Protein AF-G4FLQ8-F1 (afdb_monomer)

Solvent-accessible surface area (backbone atoms only — not comparable to full-atom values): 5130 Å² total; per-residue (Å²): 134,61,73,69,59,54,56,51,49,56,57,49,52,63,54,45,54,60,51,54,52,50,51,53,53,51,51,49,51,53,54,52,50,51,43,50,52,52,44,58,73,70,65,67,63,84,72,64,56,52,57,56,50,52,61,52,44,50,54,50,48,56,53,47,47,53,70,77,48,62,87,81,82,52,83,45,74,66,54,60,46,52,58,59,75,73,108

Radius of gyration: 19.36 Å; Cα contacts (8 Å, |Δi|>4): 17; chains: 1; bounding box: 49×20×50 Å

Structure (mmCIF, N/CA/C/O backbone):
data_AF-G4FLQ8-F1
#
_entry.id   AF-G4FLQ8-F1
#
loop_
_atom_site.group_PDB
_atom_site.id
_atom_site.type_symbol
_atom_site.label_atom_id
_atom_site.label_alt_id
_atom_site.label_comp_id
_atom_site.label_asym_id
_atom_site.label_entity_id
_atom_site.label_seq_id
_atom_site.pdbx_PDB_ins_code
_atom_site.Cartn_x
_atom_site.Cartn_y
_atom_site.Cartn_z
_atom_site.occupancy
_atom_site.B_iso_or_equiv
_atom_site.auth_seq_id
_atom_site.auth_comp_id
_atom_site.auth_asym_id
_atom_site.auth_atom_id
_atom_site.pdbx_PDB_model_num
ATOM 1 N N . MET A 1 1 ? -34.270 8.426 25.002 1.00 50.94 1 MET A N 1
ATOM 2 C CA . MET A 1 1 ? -33.225 7.772 24.188 1.00 50.94 1 MET A CA 1
ATOM 3 C C . MET A 1 1 ? -33.093 6.358 24.731 1.00 50.94 1 MET A C 1
ATOM 5 O O . MET A 1 1 ? -32.870 6.227 25.927 1.00 50.94 1 MET A O 1
ATOM 9 N N . ASN A 1 2 ? -33.417 5.324 23.950 1.00 51.91 2 ASN A N 1
ATOM 10 C CA . ASN A 1 2 ? -33.558 3.961 24.475 1.00 51.91 2 ASN A CA 1
ATOM 11 C C . ASN A 1 2 ? -32.192 3.262 24.512 1.00 51.91 2 ASN A C 1
ATOM 13 O O . ASN A 1 2 ? -31.541 3.157 23.481 1.00 51.91 2 ASN A O 1
ATOM 17 N N . HIS A 1 3 ? -31.804 2.708 25.663 1.00 62.00 3 HIS A N 1
ATOM 18 C CA . HIS A 1 3 ? -30.528 2.004 25.893 1.00 62.00 3 HIS A CA 1
ATOM 19 C C . HIS A 1 3 ? -30.200 0.920 24.836 1.00 62.00 3 HIS A C 1
ATOM 21 O O . HIS A 1 3 ? -29.042 0.658 24.519 1.00 62.00 3 HIS A O 1
ATOM 27 N N . VAL A 1 4 ? -31.229 0.316 24.232 1.00 65.12 4 VAL A N 1
ATOM 28 C CA . VAL A 1 4 ? -31.101 -0.681 23.154 1.00 65.12 4 VAL A CA 1
ATOM 29 C C . VAL A 1 4 ? -30.541 -0.076 21.856 1.00 65.12 4 VAL A C 1
ATOM 31 O O . VAL A 1 4 ? -29.792 -0.749 21.144 1.00 65.12 4 VAL A O 1
ATOM 34 N N . ASP A 1 5 ? -30.855 1.187 21.551 1.00 64.06 5 ASP A N 1
ATOM 35 C CA . ASP A 1 5 ? -30.339 1.881 20.366 1.00 64.06 5 ASP A CA 1
ATOM 36 C C . ASP A 1 5 ? -28.837 2.186 20.501 1.00 64.06 5 ASP A C 1
ATOM 38 O O . ASP A 1 5 ? -28.105 2.110 19.510 1.00 64.06 5 ASP A O 1
ATOM 42 N N . ASP A 1 6 ? -28.356 2.440 21.722 1.00 63.22 6 ASP A N 1
ATOM 43 C CA . ASP A 1 6 ? -26.944 2.728 22.008 1.00 63.22 6 ASP A CA 1
ATOM 44 C C . ASP A 1 6 ? -26.065 1.479 21.871 1.00 63.22 6 ASP A C 1
ATOM 46 O O . ASP A 1 6 ? -25.026 1.520 21.205 1.00 63.22 6 ASP A O 1
ATOM 50 N N . ILE A 1 7 ? -26.524 0.325 22.376 1.00 64.50 7 ILE A N 1
ATOM 51 C CA . ILE A 1 7 ? -25.827 -0.963 22.194 1.00 64.50 7 ILE A CA 1
ATOM 52 C C . ILE A 1 7 ? -25.725 -1.314 20.701 1.00 64.50 7 ILE A C 1
ATOM 54 O O . ILE A 1 7 ? -24.691 -1.794 20.223 1.00 64.50 7 ILE A O 1
ATOM 58 N N . ARG A 1 8 ? -26.782 -1.037 19.928 1.00 60.12 8 ARG A N 1
ATOM 59 C CA . ARG A 1 8 ? -26.818 -1.306 18.485 1.00 60.12 8 ARG A CA 1
ATOM 60 C C . ARG A 1 8 ? -25.852 -0.402 17.718 1.00 60.12 8 ARG A C 1
ATOM 62 O O . ARG A 1 8 ? -25.149 -0.883 16.831 1.00 60.12 8 ARG A O 1
ATOM 69 N N . ARG A 1 9 ? -25.763 0.882 18.079 1.00 60.44 9 ARG A N 1
ATOM 70 C CA . ARG A 1 9 ? -24.799 1.834 17.500 1.00 60.44 9 ARG A CA 1
ATOM 71 C C . ARG A 1 9 ? -23.352 1.444 17.812 1.00 60.44 9 ARG A C 1
ATOM 73 O O . ARG A 1 9 ? -22.527 1.471 16.900 1.00 60.44 9 ARG A O 1
ATOM 80 N N . PHE A 1 10 ? -23.073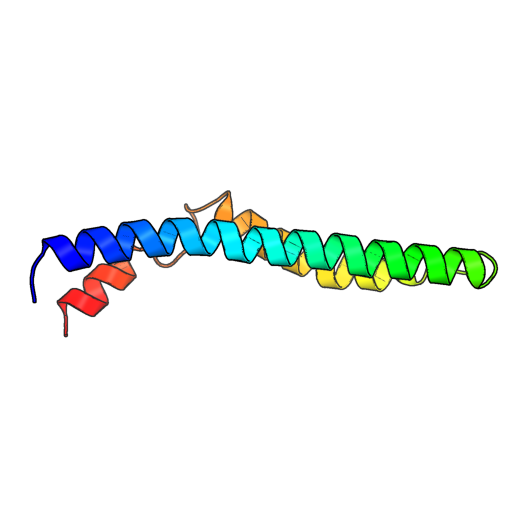 0.986 19.033 1.00 59.19 10 PHE A N 1
ATOM 81 C CA . PHE A 1 10 ? -21.759 0.466 19.434 1.00 59.19 10 PHE A CA 1
ATOM 82 C C . PHE A 1 10 ? -21.352 -0.813 18.690 1.00 59.19 10 PHE A C 1
ATOM 84 O O . PHE A 1 10 ? -20.201 -0.982 18.283 1.00 59.19 10 PHE A O 1
ATOM 91 N N . ALA A 1 11 ? -22.298 -1.723 18.455 1.00 58.66 11 ALA A N 1
ATOM 92 C CA . ALA A 1 11 ? -22.034 -2.918 17.658 1.00 58.66 11 ALA A CA 1
ATOM 93 C C . ALA A 1 11 ? -21.751 -2.576 16.179 1.00 58.66 11 ALA A C 1
ATOM 95 O O . ALA A 1 11 ? -20.890 -3.188 15.541 1.00 58.66 11 ALA A O 1
ATOM 96 N N . ILE A 1 12 ? -22.449 -1.574 15.632 1.00 60.06 12 ILE A N 1
ATOM 97 C CA . ILE A 1 12 ? -22.289 -1.126 14.241 1.00 60.06 12 ILE A CA 1
ATOM 98 C C . ILE A 1 12 ? -20.962 -0.374 14.036 1.00 60.06 12 ILE A C 1
ATOM 100 O O . ILE A 1 12 ? -20.316 -0.572 13.003 1.00 60.06 12 ILE A O 1
ATOM 104 N N . SER A 1 13 ? -20.511 0.433 15.002 1.00 56.81 13 SER A N 1
ATOM 105 C CA . SER A 1 13 ? -19.251 1.191 14.910 1.00 56.81 13 SER A CA 1
ATOM 106 C C . SER A 1 13 ? -18.011 0.287 14.898 1.00 56.81 13 SER A C 1
ATOM 108 O O . SER A 1 13 ? -17.105 0.473 14.083 1.00 56.81 13 SER A O 1
ATOM 110 N N . ARG A 1 14 ? -17.991 -0.778 15.709 1.00 55.91 14 ARG A N 1
ATOM 111 C CA . ARG A 1 14 ? -16.895 -1.766 15.678 1.00 55.91 14 ARG A CA 1
ATOM 112 C C . ARG A 1 14 ? -16.817 -2.537 14.358 1.00 55.91 14 ARG A C 1
ATOM 114 O O . ARG A 1 14 ? -15.726 -2.878 13.896 1.00 55.91 14 ARG A O 1
ATOM 121 N N . LEU A 1 15 ? -17.959 -2.801 13.721 1.00 57.53 15 LEU A N 1
ATOM 122 C CA . LEU A 1 15 ? -18.013 -3.452 12.407 1.00 57.53 15 LEU A CA 1
ATOM 123 C C . LEU A 1 15 ? -17.610 -2.509 11.263 1.00 57.53 15 LEU A C 1
ATOM 125 O O . LEU A 1 15 ? -16.999 -2.959 10.286 1.00 57.53 15 LEU A O 1
ATOM 129 N N . SER A 1 16 ? -17.917 -1.213 11.369 1.00 57.81 16 SER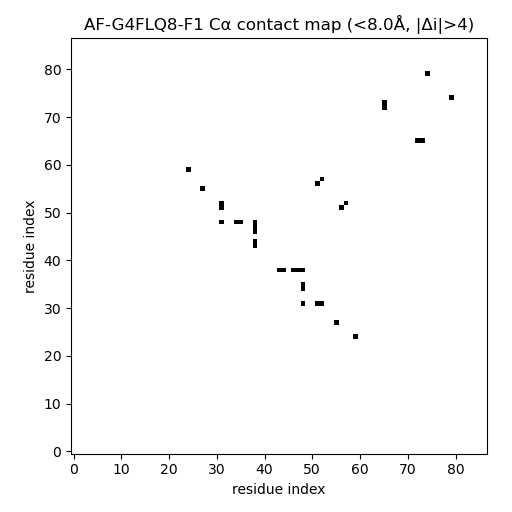 A N 1
ATOM 130 C CA . SER A 1 16 ? -17.573 -0.227 10.342 1.00 57.81 16 SER A CA 1
ATOM 131 C C . SER A 1 16 ? -16.070 0.061 10.297 1.00 57.81 16 SER A C 1
ATOM 133 O O . SER A 1 16 ? -15.520 0.146 9.197 1.00 57.81 16 SER A O 1
ATOM 135 N N . LEU A 1 17 ? -15.375 0.078 11.443 1.00 59.09 17 LEU A N 1
ATOM 136 C CA . LEU A 1 17 ? -13.921 0.287 11.504 1.00 59.09 17 LEU A CA 1
ATOM 137 C C . LEU A 1 17 ? -13.139 -0.789 10.734 1.00 59.09 17 LEU A C 1
ATOM 139 O O . LEU A 1 17 ? -12.278 -0.480 9.907 1.00 59.09 17 LEU A O 1
ATOM 143 N N . LYS A 1 18 ? -13.491 -2.067 10.934 1.00 59.72 18 LYS A N 1
ATOM 144 C CA . LYS A 1 18 ? -12.890 -3.185 10.185 1.00 59.72 18 LYS A CA 1
ATOM 145 C C . LYS A 1 18 ? -13.147 -3.073 8.683 1.00 59.72 18 LYS A C 1
ATOM 147 O O . LYS A 1 18 ? -12.296 -3.447 7.874 1.00 59.72 18 LYS A O 1
ATOM 152 N N . ARG A 1 19 ? -14.323 -2.573 8.292 1.00 62.09 19 ARG A N 1
ATOM 153 C CA . ARG A 1 19 ? -14.685 -2.395 6.884 1.00 62.09 19 ARG A CA 1
ATOM 154 C C . ARG A 1 19 ? -13.930 -1.223 6.254 1.00 62.09 19 ARG A C 1
ATOM 156 O O . ARG A 1 19 ? -13.472 -1.377 5.125 1.00 62.09 19 ARG A O 1
ATOM 163 N N . ALA A 1 20 ? -13.762 -0.104 6.954 1.00 64.50 20 ALA A N 1
ATOM 164 C CA . ALA A 1 20 ? -12.993 1.046 6.475 1.00 64.50 20 ALA A CA 1
ATOM 165 C C . ALA A 1 20 ? -11.518 0.677 6.247 1.00 64.50 20 ALA A C 1
ATOM 167 O O . ALA A 1 20 ? -10.992 0.897 5.157 1.00 64.50 20 ALA A O 1
ATOM 168 N N . TYR A 1 21 ? -10.903 -0.023 7.206 1.00 65.62 21 TYR A N 1
ATOM 169 C CA . TYR A 1 21 ? -9.526 -0.504 7.077 1.00 65.62 21 TYR A CA 1
ATOM 170 C C . TYR A 1 21 ? -9.340 -1.430 5.867 1.00 65.62 21 TYR A C 1
ATOM 172 O O . TYR A 1 21 ? -8.390 -1.282 5.100 1.00 65.62 21 TYR A O 1
ATOM 180 N N . ARG A 1 22 ? -10.293 -2.343 5.624 1.00 71.38 22 ARG A N 1
ATOM 181 C CA . ARG A 1 22 ? -10.246 -3.231 4.453 1.00 71.38 22 ARG A CA 1
ATOM 182 C C . ARG A 1 22 ? -10.266 -2.460 3.130 1.00 71.38 22 ARG A C 1
ATOM 184 O O . ARG A 1 22 ? -9.527 -2.826 2.223 1.00 71.38 22 ARG A O 1
ATOM 191 N N . HIS A 1 23 ? -11.073 -1.404 3.014 1.00 75.88 23 HIS A N 1
ATOM 192 C CA . HIS A 1 23 ? -11.075 -0.566 1.807 1.00 75.88 23 HIS A CA 1
ATOM 193 C C . HIS A 1 23 ? -9.736 0.150 1.617 1.00 75.88 23 HIS A C 1
ATOM 195 O O . HIS A 1 23 ? -9.236 0.219 0.500 1.00 75.88 23 HIS A O 1
ATOM 201 N N . GLN A 1 24 ? -9.120 0.619 2.702 1.00 75.06 24 GLN A N 1
ATOM 202 C CA . GLN A 1 24 ? -7.822 1.292 2.658 1.00 75.06 24 GLN A CA 1
ATOM 203 C C . GLN A 1 24 ? -6.697 0.350 2.204 1.00 75.06 24 GLN A C 1
ATOM 205 O O . GLN A 1 24 ? -5.887 0.726 1.360 1.00 75.06 24 GLN A O 1
ATOM 210 N N . VAL A 1 25 ? -6.696 -0.896 2.691 1.00 79.69 25 VAL A N 1
ATOM 211 C CA . VAL A 1 25 ? -5.751 -1.942 2.261 1.00 79.69 25 VAL A CA 1
ATOM 212 C C . VAL A 1 25 ? -5.970 -2.331 0.797 1.00 79.69 25 VAL A C 1
ATOM 214 O O . VAL A 1 25 ? -5.005 -2.447 0.045 1.00 79.69 25 VAL A O 1
ATOM 217 N N . ILE A 1 26 ? -7.226 -2.496 0.372 1.00 84.62 26 ILE A N 1
ATOM 218 C CA . ILE A 1 26 ? -7.563 -2.806 -1.025 1.00 84.62 26 ILE A CA 1
ATOM 219 C C . ILE A 1 26 ? -7.100 -1.676 -1.950 1.00 84.62 26 ILE A C 1
ATOM 221 O O . ILE A 1 26 ? -6.417 -1.944 -2.935 1.00 84.62 26 ILE A O 1
ATOM 225 N N . ASN A 1 27 ? -7.400 -0.417 -1.619 1.00 84.38 27 ASN A N 1
ATOM 226 C CA . ASN A 1 27 ? -6.945 0.730 -2.406 1.00 84.38 27 ASN A CA 1
ATOM 227 C C . ASN A 1 27 ? -5.420 0.802 -2.469 1.00 84.38 27 ASN A C 1
ATOM 229 O O . ASN A 1 27 ? -4.865 1.040 -3.537 1.00 84.38 27 ASN A O 1
ATOM 233 N N . TYR A 1 28 ? -4.735 0.561 -1.352 1.00 80.69 28 TYR A N 1
ATOM 234 C CA . TYR A 1 28 ? -3.279 0.529 -1.330 1.00 80.69 28 TYR A CA 1
ATOM 235 C C . TYR A 1 28 ? -2.713 -0.550 -2.253 1.00 80.69 28 TYR A C 1
ATOM 237 O O . TYR A 1 28 ? -1.801 -0.263 -3.025 1.00 80.69 28 TYR A O 1
ATOM 245 N N . LEU A 1 29 ? -3.269 -1.763 -2.235 1.00 87.44 29 LEU A N 1
ATOM 246 C CA . LEU A 1 29 ? -2.854 -2.831 -3.146 1.00 87.44 29 LEU A CA 1
ATOM 247 C C . LEU A 1 29 ? -3.085 -2.447 -4.611 1.00 87.44 29 LEU A C 1
ATOM 249 O O . LEU A 1 29 ? -2.172 -2.599 -5.417 1.00 87.44 29 LEU A O 1
ATOM 253 N N . TRP A 1 30 ? -4.255 -1.898 -4.949 1.00 92.50 30 TRP A N 1
ATOM 254 C CA . TRP A 1 30 ? -4.568 -1.479 -6.320 1.00 92.50 30 TRP A CA 1
ATOM 255 C C . TRP A 1 30 ? -3.639 -0.381 -6.832 1.00 92.50 30 TRP A C 1
ATOM 257 O O . TRP A 1 30 ? -3.098 -0.497 -7.930 1.00 92.50 30 TRP A O 1
ATOM 267 N N . VAL A 1 31 ? -3.424 0.669 -6.036 1.00 89.19 31 VAL A N 1
ATOM 268 C CA . VAL A 1 31 ? -2.579 1.803 -6.428 1.00 89.19 31 VAL A CA 1
ATOM 269 C C . VAL A 1 31 ? -1.124 1.364 -6.583 1.00 89.19 31 VAL A C 1
ATOM 271 O O . VAL A 1 31 ? -0.491 1.698 -7.582 1.00 89.19 31 VAL A O 1
ATOM 274 N N . ASN A 1 32 ? -0.596 0.567 -5.648 1.00 86.94 32 ASN A N 1
ATOM 275 C CA . ASN A 1 32 ? 0.779 0.071 -5.743 1.00 86.94 32 ASN A CA 1
ATOM 276 C C . ASN A 1 32 ? 0.959 -0.934 -6.889 1.00 86.94 32 ASN A C 1
ATOM 278 O O . ASN A 1 32 ? 1.977 -0.886 -7.573 1.00 86.94 32 ASN A O 1
ATOM 282 N N . ALA A 1 33 ? -0.025 -1.797 -7.156 1.00 90.81 33 ALA A N 1
ATOM 283 C CA . ALA A 1 33 ? 0.013 -2.689 -8.312 1.00 90.81 33 ALA A CA 1
ATOM 284 C C . ALA A 1 33 ? 0.054 -1.897 -9.627 1.00 90.81 33 ALA A C 1
ATOM 286 O O . ALA A 1 33 ? 0.879 -2.189 -10.491 1.00 90.81 33 ALA A O 1
ATOM 287 N N . LEU A 1 34 ? -0.770 -0.851 -9.754 1.00 92.12 34 LEU A N 1
ATOM 288 C CA . LEU A 1 34 ? -0.751 0.032 -10.920 1.00 92.12 34 LEU A CA 1
ATOM 289 C C . LEU A 1 34 ? 0.605 0.735 -11.075 1.00 92.12 34 LEU A C 1
ATOM 291 O O . LEU A 1 34 ? 1.149 0.769 -12.174 1.00 92.12 34 LEU A O 1
ATOM 295 N N . LEU A 1 35 ? 1.179 1.243 -9.981 1.00 89.50 35 LEU A N 1
ATOM 296 C CA . LEU A 1 35 ? 2.506 1.868 -9.970 1.00 89.50 35 LEU A CA 1
ATOM 297 C C . LEU A 1 35 ? 3.605 0.913 -10.455 1.00 89.50 35 LEU A C 1
ATOM 299 O O . LEU A 1 35 ? 4.458 1.309 -11.247 1.00 89.50 35 LEU A O 1
ATOM 303 N N . ILE A 1 36 ? 3.567 -0.347 -10.017 1.00 89.62 36 ILE A N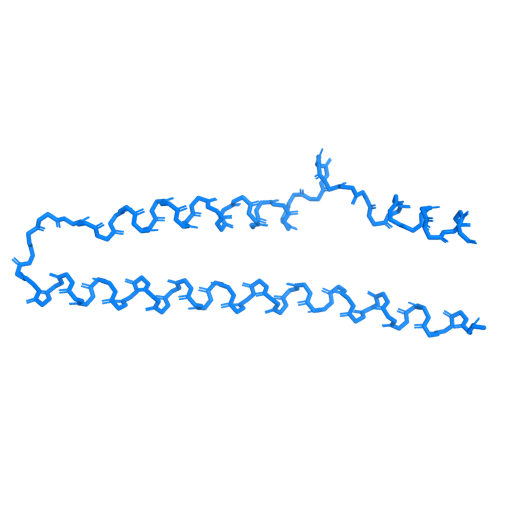 1
ATOM 304 C CA . ILE A 1 36 ? 4.514 -1.382 -10.451 1.00 89.62 36 ILE A CA 1
ATOM 305 C C . ILE A 1 36 ? 4.342 -1.687 -11.942 1.00 89.62 36 ILE A C 1
ATOM 307 O O . ILE A 1 36 ? 5.339 -1.797 -12.652 1.00 89.62 36 ILE A O 1
ATOM 311 N N . VAL A 1 37 ? 3.101 -1.783 -12.435 1.00 92.56 37 VAL A N 1
ATOM 312 C CA . VAL A 1 37 ? 2.821 -1.990 -13.866 1.00 92.56 37 VAL A CA 1
ATOM 313 C C . VAL A 1 37 ? 3.346 -0.819 -14.693 1.00 92.56 37 VAL A C 1
ATOM 315 O O . VAL A 1 37 ? 4.049 -1.038 -15.674 1.00 92.56 37 VAL A O 1
ATOM 318 N N . VAL A 1 38 ? 3.071 0.421 -14.281 1.00 89.88 38 VAL A N 1
ATOM 319 C CA . VAL A 1 38 ? 3.584 1.623 -14.955 1.00 89.88 38 VAL A CA 1
ATOM 320 C C . VAL A 1 38 ? 5.110 1.624 -14.966 1.00 89.88 38 VAL A C 1
ATOM 322 O O . VAL A 1 38 ? 5.707 1.867 -16.008 1.00 89.88 38 VAL A O 1
ATOM 325 N N . TRP A 1 39 ? 5.756 1.290 -13.847 1.00 91.31 39 TRP A N 1
ATOM 326 C CA . TRP A 1 39 ? 7.213 1.186 -13.786 1.00 91.31 39 TRP A CA 1
ATOM 327 C C . TRP A 1 39 ? 7.775 0.104 -14.723 1.00 91.31 39 TRP A C 1
ATOM 329 O O . TRP A 1 39 ? 8.753 0.361 -15.430 1.00 91.31 39 TRP A O 1
ATOM 339 N N . ALA A 1 40 ? 7.147 -1.074 -14.775 1.00 88.38 40 ALA A N 1
ATOM 340 C CA . ALA A 1 40 ? 7.551 -2.152 -15.676 1.00 88.38 40 ALA A CA 1
ATOM 341 C C . ALA A 1 40 ? 7.421 -1.725 -17.148 1.00 88.38 40 ALA A C 1
ATOM 343 O O . ALA A 1 40 ? 8.308 -1.992 -17.957 1.00 88.38 40 ALA A O 1
ATOM 344 N N . LEU A 1 41 ? 6.357 -0.991 -17.486 1.00 90.81 41 LEU A N 1
ATOM 345 C CA . LEU A 1 41 ? 6.151 -0.432 -18.824 1.00 90.81 41 LEU A CA 1
ATOM 346 C C . LEU A 1 41 ? 7.098 0.737 -19.142 1.00 90.81 41 LEU A C 1
ATOM 348 O O . LEU A 1 41 ? 7.452 0.931 -20.301 1.00 90.81 41 LEU A O 1
ATOM 352 N N . SER A 1 42 ? 7.550 1.492 -18.138 1.00 86.00 42 SER A N 1
ATOM 353 C CA . SER A 1 42 ? 8.514 2.592 -18.295 1.00 86.00 42 SER A CA 1
ATOM 354 C C . SER A 1 42 ? 9.958 2.137 -18.548 1.00 86.00 42 SER A C 1
ATOM 356 O O . SER A 1 42 ? 10.826 2.990 -18.725 1.00 86.00 42 SER A O 1
ATOM 358 N N . GLY A 1 43 ? 10.239 0.831 -18.588 1.00 80.62 43 GLY A N 1
ATOM 359 C CA . GLY A 1 43 ? 11.546 0.314 -19.007 1.00 80.62 43 GLY A CA 1
ATOM 360 C C . GLY A 1 43 ? 12.492 -0.075 -17.871 1.00 80.62 43 GLY A C 1
ATOM 361 O O . GLY A 1 43 ? 13.701 -0.096 -18.081 1.00 80.62 43 GLY A O 1
ATOM 362 N N . PHE A 1 44 ? 11.962 -0.408 -16.687 1.00 77.25 44 PHE A N 1
ATOM 363 C CA . PHE A 1 44 ? 12.722 -1.045 -15.595 1.00 77.25 44 PHE A CA 1
ATOM 364 C C . PHE A 1 44 ? 13.919 -0.236 -15.060 1.00 77.25 44 PHE A C 1
ATOM 366 O O . PHE A 1 44 ? 14.883 -0.802 -14.546 1.00 77.25 44 PHE A O 1
ATOM 373 N N . GLY A 1 45 ? 13.855 1.096 -15.154 1.00 80.06 45 GLY A N 1
ATOM 374 C CA . GLY A 1 45 ? 14.830 1.991 -14.531 1.00 80.06 45 GLY A CA 1
ATOM 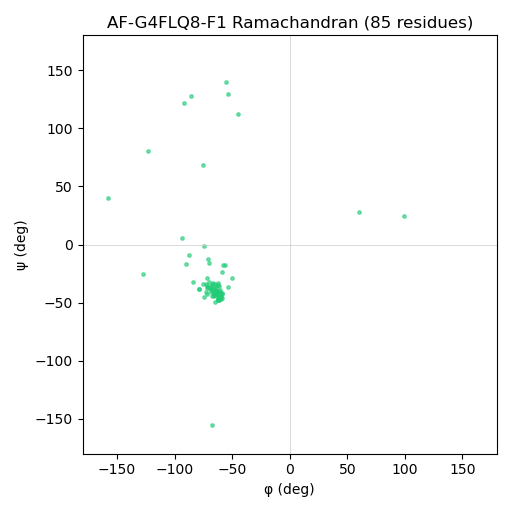375 C C . GLY A 1 45 ? 14.764 1.960 -12.998 1.00 80.06 45 GLY A C 1
ATOM 376 O O . GLY A 1 45 ? 14.287 1.011 -12.378 1.00 80.06 45 GLY A O 1
ATOM 377 N N . PHE A 1 46 ? 15.196 3.041 -12.351 1.00 82.94 46 PHE A N 1
ATOM 378 C CA . PHE A 1 46 ? 15.132 3.145 -10.893 1.00 82.94 46 PHE A CA 1
ATOM 379 C C . PHE A 1 46 ? 13.708 2.877 -10.359 1.00 82.94 46 PHE A C 1
ATOM 381 O O . PHE A 1 46 ? 12.736 3.455 -10.855 1.00 82.94 46 PHE A O 1
ATOM 388 N N . PHE A 1 47 ? 13.582 1.990 -9.362 1.00 85.25 47 PHE A N 1
ATOM 389 C CA . PHE A 1 47 ? 12.301 1.545 -8.794 1.00 85.25 47 PHE A CA 1
ATOM 390 C C . PHE A 1 47 ? 11.686 2.620 -7.890 1.00 85.25 47 PHE A C 1
ATOM 392 O O . PHE A 1 47 ? 11.570 2.473 -6.677 1.00 85.25 47 PHE A O 1
ATOM 399 N N . TRP A 1 48 ? 11.259 3.720 -8.502 1.00 86.12 48 TRP A N 1
ATOM 400 C CA . TRP A 1 48 ? 10.587 4.831 -7.838 1.00 86.12 48 TRP A CA 1
ATOM 401 C C . TRP A 1 48 ? 9.277 4.464 -7.102 1.00 86.12 48 TRP A C 1
ATOM 403 O O . TRP A 1 48 ? 8.976 5.165 -6.129 1.00 86.12 48 TRP A O 1
ATOM 413 N N . PRO A 1 49 ? 8.531 3.374 -7.426 1.00 88.69 49 PRO A N 1
ATOM 414 C CA . PRO A 1 49 ? 7.390 2.948 -6.607 1.00 88.69 49 PRO A CA 1
ATOM 415 C C . PRO A 1 49 ? 7.754 2.641 -5.147 1.00 88.69 49 PRO A C 1
ATOM 417 O O . PRO A 1 49 ? 6.874 2.655 -4.285 1.00 88.69 49 PRO A O 1
ATOM 420 N N . ILE A 1 50 ? 9.042 2.424 -4.839 1.00 87.38 50 ILE A N 1
ATOM 421 C CA . ILE A 1 50 ? 9.540 2.248 -3.469 1.00 87.38 50 ILE A CA 1
ATOM 422 C C . ILE A 1 50 ? 9.130 3.403 -2.549 1.00 87.38 50 ILE A C 1
ATOM 424 O O . ILE A 1 50 ? 8.796 3.171 -1.392 1.00 87.38 50 ILE A O 1
ATOM 428 N N . TYR A 1 51 ? 9.100 4.643 -3.044 1.00 84.62 51 TYR A N 1
ATOM 429 C CA . TYR A 1 51 ? 8.758 5.799 -2.216 1.00 84.62 51 TYR A CA 1
ATOM 430 C C . TYR A 1 51 ? 7.268 5.828 -1.871 1.00 84.62 51 TYR A C 1
ATOM 432 O O . TYR A 1 51 ? 6.907 6.177 -0.748 1.00 84.62 51 TYR A O 1
ATOM 440 N N . SER A 1 52 ? 6.403 5.403 -2.797 1.00 85.69 52 SER A N 1
ATOM 441 C CA . SER A 1 52 ? 4.968 5.239 -2.543 1.00 85.69 52 SER A CA 1
ATOM 442 C C . SER A 1 52 ? 4.712 4.102 -1.555 1.00 85.69 52 SER A C 1
ATOM 444 O O . SER A 1 52 ? 3.971 4.291 -0.590 1.00 85.69 52 SER A O 1
ATOM 446 N N . LEU A 1 53 ? 5.390 2.963 -1.738 1.00 82.56 53 LEU A N 1
ATOM 447 C CA . LEU A 1 53 ? 5.337 1.821 -0.823 1.00 82.56 53 LEU A CA 1
ATOM 448 C C . LEU A 1 53 ? 5.798 2.205 0.588 1.00 82.56 53 LEU A C 1
ATOM 450 O O . LEU A 1 53 ? 5.133 1.870 1.560 1.00 82.56 53 LEU A O 1
ATOM 454 N N . LEU A 1 54 ? 6.909 2.929 0.727 1.00 85.12 54 LEU A N 1
ATOM 455 C CA . LEU A 1 54 ? 7.443 3.304 2.037 1.00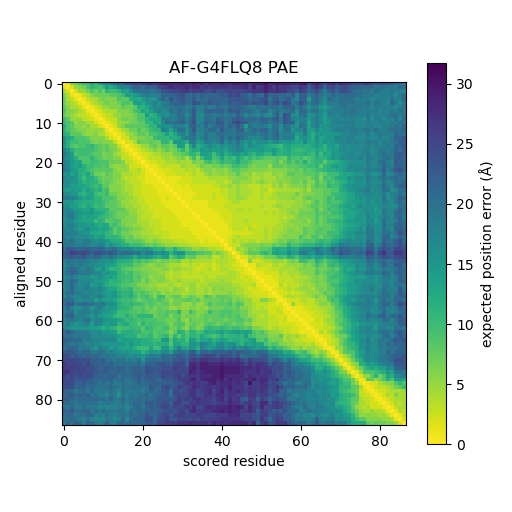 85.12 54 LEU A CA 1
ATOM 456 C C . LEU A 1 54 ? 6.628 4.420 2.700 1.00 85.12 54 LEU A C 1
ATOM 458 O O . LEU A 1 54 ? 6.286 4.301 3.874 1.00 85.12 54 LEU A O 1
ATOM 462 N N . GLY A 1 55 ? 6.268 5.475 1.963 1.00 85.12 55 GLY A N 1
ATOM 463 C CA . GLY A 1 55 ? 5.507 6.600 2.510 1.00 85.12 55 GLY A CA 1
ATOM 464 C C . GLY A 1 55 ? 4.101 6.196 2.957 1.00 85.12 55 GLY A C 1
ATOM 465 O O . GLY A 1 55 ? 3.698 6.465 4.088 1.00 85.12 55 GLY A O 1
ATOM 466 N N . TRP A 1 56 ? 3.356 5.500 2.094 1.00 79.31 56 TRP A N 1
ATOM 467 C CA . TRP A 1 56 ? 1.992 5.071 2.417 1.00 79.31 56 TRP A CA 1
ATOM 468 C C . TRP A 1 56 ? 1.954 3.764 3.213 1.00 79.31 56 TRP A C 1
ATOM 470 O O . TRP A 1 56 ? 1.089 3.601 4.075 1.00 79.31 56 TRP A O 1
ATOM 480 N N . GLY A 1 57 ? 2.898 2.849 2.986 1.00 78.31 57 GLY A N 1
ATOM 481 C CA . GLY A 1 57 ? 3.004 1.612 3.758 1.00 78.31 57 GLY A CA 1
ATOM 482 C C . GLY A 1 57 ? 3.316 1.876 5.227 1.00 78.31 57 GLY A C 1
ATOM 483 O O . GLY A 1 57 ? 2.722 1.234 6.088 1.00 78.31 57 GLY A O 1
ATOM 484 N N . ALA A 1 58 ? 4.144 2.880 5.544 1.00 79.62 58 ALA A N 1
ATOM 485 C CA . ALA A 1 58 ? 4.367 3.302 6.927 1.00 79.62 58 ALA A CA 1
ATOM 486 C C . ALA A 1 58 ? 3.076 3.821 7.585 1.00 79.62 58 ALA A C 1
ATOM 488 O O . ALA A 1 58 ? 2.757 3.438 8.711 1.00 79.62 58 ALA A O 1
ATOM 489 N N . ALA A 1 59 ? 2.283 4.627 6.872 1.00 77.19 59 ALA A N 1
ATOM 490 C CA . ALA A 1 59 ? 1.002 5.122 7.375 1.00 77.19 59 ALA A CA 1
ATOM 491 C C . ALA A 1 59 ? 0.004 3.980 7.650 1.00 77.19 59 ALA A C 1
ATOM 493 O O . ALA A 1 59 ? -0.653 3.972 8.695 1.00 77.19 59 ALA A O 1
ATOM 494 N N . LEU A 1 60 ? -0.072 2.983 6.759 1.00 74.56 60 LEU A N 1
ATOM 495 C CA . LEU A 1 60 ? -0.900 1.788 6.955 1.00 74.56 60 LEU A CA 1
ATOM 496 C C . LEU A 1 60 ? -0.400 0.882 8.076 1.00 74.56 60 LEU A C 1
ATOM 498 O O . LEU A 1 60 ? -1.226 0.306 8.781 1.00 74.56 60 LEU A O 1
ATOM 502 N N . LEU A 1 61 ? 0.916 0.756 8.261 1.00 77.19 61 LEU A N 1
ATOM 503 C CA . LEU A 1 61 ? 1.499 0.009 9.375 1.00 77.19 61 LEU A CA 1
ATOM 504 C C . LEU A 1 61 ? 1.162 0.667 10.711 1.00 77.19 61 LEU A C 1
ATOM 506 O O . LEU A 1 61 ? 0.762 -0.032 11.634 1.00 77.19 61 LEU A O 1
ATOM 510 N N . ILE A 1 62 ? 1.229 1.997 10.809 1.00 77.81 62 ILE A N 1
ATOM 511 C CA . ILE A 1 62 ? 0.821 2.736 12.014 1.00 77.81 62 ILE A CA 1
ATOM 512 C C . ILE A 1 62 ? -0.675 2.530 12.295 1.00 77.81 62 ILE A C 1
ATOM 514 O O . ILE A 1 62 ? -1.068 2.267 13.433 1.00 77.81 62 ILE A O 1
ATOM 518 N N . GLN A 1 63 ? -1.520 2.615 11.264 1.00 70.44 63 GLN A N 1
ATOM 519 C CA . GLN A 1 63 ? -2.963 2.383 11.394 1.00 70.44 63 GLN A CA 1
ATOM 520 C C . GLN A 1 63 ? -3.289 0.933 11.770 1.00 70.44 63 GLN A C 1
ATOM 522 O O . GLN A 1 63 ? -4.106 0.695 12.655 1.00 70.44 63 GLN A O 1
ATOM 527 N N . GLY A 1 64 ? -2.619 -0.030 11.137 1.00 68.81 64 GLY A N 1
ATOM 528 C CA . GLY A 1 64 ? -2.742 -1.451 11.436 1.00 68.81 64 GLY A CA 1
ATOM 529 C C . GLY A 1 64 ? -2.299 -1.753 12.861 1.00 68.81 64 GLY A C 1
ATOM 530 O O . GLY A 1 64 ? -3.048 -2.366 13.607 1.00 68.81 64 GLY A O 1
ATOM 531 N N . TRP A 1 65 ? -1.146 -1.236 13.289 1.00 68.56 65 TRP A N 1
ATOM 532 C CA . TRP A 1 65 ? -0.628 -1.444 14.639 1.00 68.56 65 TRP A CA 1
ATOM 533 C C . TRP A 1 65 ? -1.551 -0.864 15.716 1.00 68.56 65 TRP A C 1
ATOM 535 O O . TRP A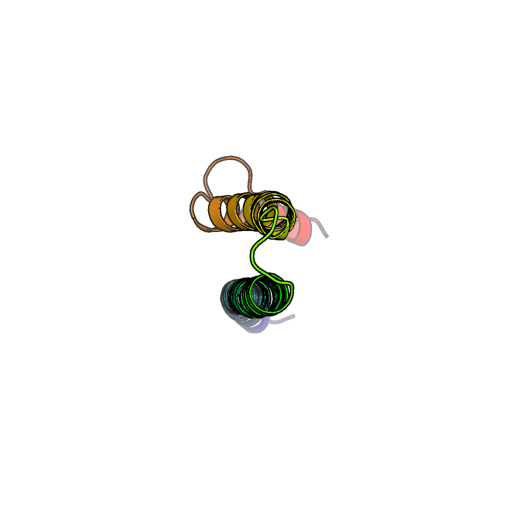 1 65 ? -1.750 -1.504 16.741 1.00 68.56 65 TRP A O 1
ATOM 545 N N . LYS A 1 66 ? -2.223 0.266 15.461 1.00 62.50 66 LYS A N 1
ATOM 546 C CA . LYS A 1 66 ? -3.290 0.773 16.345 1.00 62.50 66 LYS A CA 1
ATOM 547 C C . LYS A 1 66 ? -4.495 -0.171 16.460 1.00 62.50 66 LYS A C 1
ATOM 549 O O . LYS A 1 66 ? -5.113 -0.229 17.517 1.00 62.50 66 LYS A O 1
ATOM 554 N N . ILE A 1 67 ? -4.829 -0.907 15.399 1.00 64.38 67 ILE A N 1
ATOM 555 C CA . ILE A 1 67 ? -5.945 -1.867 15.388 1.00 64.38 67 ILE A CA 1
ATOM 556 C C . ILE A 1 67 ? -5.545 -3.185 16.075 1.00 64.38 67 ILE A C 1
ATOM 558 O O . IL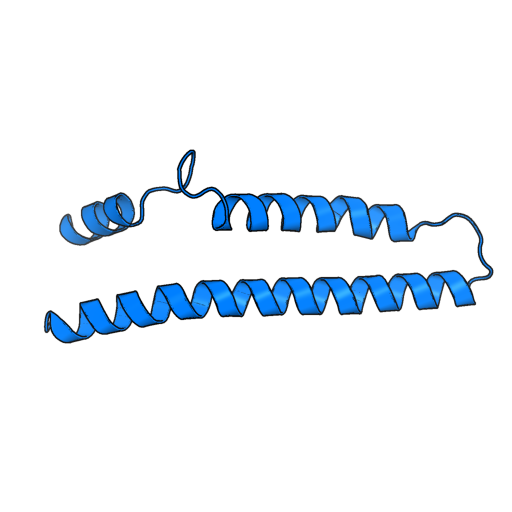E A 1 67 ? -6.359 -3.768 16.791 1.00 64.38 67 ILE A O 1
ATOM 562 N N . THR A 1 68 ? -4.307 -3.659 15.885 1.00 59.19 68 THR A N 1
ATOM 563 C CA . THR A 1 68 ? -3.813 -4.934 16.447 1.00 59.19 68 THR A CA 1
ATOM 564 C C . THR A 1 68 ? -3.164 -4.810 17.832 1.00 59.19 68 THR A C 1
ATOM 566 O O . THR A 1 68 ? -3.006 -5.824 18.505 1.00 59.19 68 THR A O 1
ATOM 569 N N . HIS A 1 69 ? -2.784 -3.610 18.279 1.00 52.38 69 HIS A N 1
ATOM 570 C CA . HIS A 1 69 ? -2.271 -3.316 19.627 1.00 52.38 69 HIS A CA 1
ATOM 571 C C . HIS A 1 69 ? -3.131 -2.223 20.301 1.00 52.38 69 HIS A C 1
ATOM 573 O O . HIS A 1 69 ? -2.735 -1.057 20.357 1.00 52.38 69 HIS A O 1
ATOM 579 N N . PRO A 1 70 ? -4.298 -2.576 20.876 1.00 54.06 70 PRO A N 1
ATOM 580 C CA . PRO A 1 70 ? -5.195 -1.608 21.518 1.00 54.06 70 PRO A CA 1
ATOM 581 C C . PRO A 1 70 ? -4.649 -1.041 22.840 1.00 54.06 70 PRO A C 1
ATOM 583 O O . PRO A 1 70 ? -5.206 -0.100 23.389 1.00 54.06 70 PRO A O 1
ATOM 586 N N . HIS 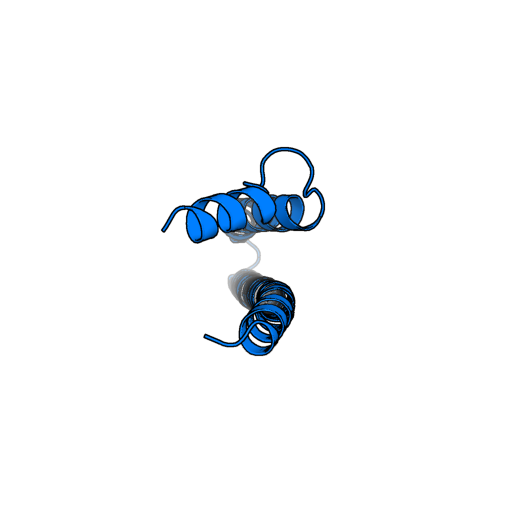A 1 71 ? -3.586 -1.630 23.397 1.00 50.44 71 HIS A N 1
ATOM 587 C CA . HIS A 1 71 ? -3.222 -1.477 24.810 1.00 50.44 71 HIS A CA 1
ATOM 588 C C . HIS A 1 71 ? -2.216 -0.376 25.157 1.00 50.44 71 HIS A C 1
ATOM 590 O O . HIS A 1 71 ? -1.832 -0.299 26.322 1.00 50.44 71 HIS A O 1
ATOM 596 N N . ARG A 1 72 ? -1.772 0.483 24.224 1.00 48.91 72 ARG A N 1
ATOM 597 C CA . ARG A 1 72 ? -0.848 1.566 24.623 1.00 48.91 72 ARG A CA 1
ATOM 598 C C . ARG A 1 72 ? -1.180 3.004 24.261 1.00 48.91 72 ARG A C 1
ATOM 600 O O . ARG A 1 72 ? -0.765 3.844 25.036 1.00 48.91 72 ARG A O 1
ATOM 607 N N . HIS A 1 73 ? -1.947 3.325 23.220 1.00 45.16 73 HIS A N 1
ATOM 608 C CA . HIS A 1 73 ? -2.338 4.726 22.951 1.00 45.16 73 HIS A CA 1
ATOM 609 C C . HIS A 1 73 ? -3.609 4.833 22.088 1.00 45.16 73 HIS A C 1
ATOM 611 O O . HIS A 1 73 ? -3.692 5.652 21.171 1.00 45.16 73 HIS A O 1
ATOM 617 N N . ALA A 1 74 ? -4.599 3.979 22.338 1.00 44.62 74 ALA A N 1
ATOM 618 C CA . ALA A 1 74 ? -5.967 4.298 21.962 1.00 44.62 74 ALA A CA 1
ATOM 619 C C . ALA A 1 74 ? -6.578 4.968 23.190 1.00 44.62 74 ALA A C 1
ATOM 621 O O . ALA A 1 74 ? -6.576 4.358 24.256 1.00 44.62 74 ALA A O 1
ATOM 622 N N . PHE A 1 75 ? -7.060 6.204 23.055 1.00 48.06 75 PHE A N 1
ATOM 623 C CA . PHE A 1 75 ? -8.106 6.696 23.948 1.00 48.06 75 PHE A CA 1
ATOM 624 C C . PHE A 1 75 ? -9.127 5.565 24.037 1.00 48.06 75 PHE A C 1
ATOM 626 O O . PHE A 1 75 ? -9.658 5.135 23.006 1.00 48.06 75 PHE A O 1
ATOM 633 N N . SER A 1 76 ? -9.226 4.962 25.223 1.00 47.94 76 SER A N 1
ATOM 634 C CA . SER A 1 76 ? -10.034 3.766 25.432 1.00 47.94 76 SER A CA 1
ATOM 635 C C . SER A 1 76 ? -11.441 4.115 24.953 1.00 47.94 76 SER A C 1
ATOM 637 O O . SER A 1 76 ? -11.908 5.227 25.195 1.00 47.94 76 SER A O 1
ATOM 639 N N . GLU A 1 77 ? -12.153 3.215 24.274 1.00 50.28 77 GLU A N 1
ATOM 640 C CA . GLU A 1 77 ? -13.577 3.469 23.991 1.00 50.28 77 GLU A CA 1
ATOM 641 C C . GLU A 1 77 ? -14.364 3.723 25.297 1.00 50.28 77 GLU A C 1
ATOM 643 O O . GLU A 1 77 ? -15.432 4.324 25.272 1.00 50.28 77 GLU A O 1
ATOM 648 N N . GLU A 1 78 ? -13.796 3.344 26.449 1.00 52.47 78 GLU A N 1
ATOM 649 C CA . GLU A 1 78 ? -14.247 3.718 27.791 1.00 52.47 78 GLU A CA 1
ATOM 650 C C . GLU A 1 78 ? -14.086 5.216 28.104 1.00 52.47 78 GLU A C 1
ATOM 652 O O . GLU A 1 78 ? -14.902 5.769 28.826 1.00 52.47 78 GLU A O 1
ATOM 657 N N . GLU A 1 79 ? -13.061 5.887 27.580 1.00 52.66 79 GLU A N 1
ATOM 658 C CA . GLU A 1 79 ? -12.805 7.323 27.762 1.00 52.66 79 GLU A CA 1
ATOM 659 C C . GLU A 1 79 ? -13.711 8.163 26.853 1.00 52.66 79 GLU A C 1
ATOM 661 O O . GLU A 1 79 ? -14.288 9.149 27.300 1.00 52.66 79 GLU A O 1
ATOM 666 N N . ILE A 1 80 ? -13.949 7.698 25.619 1.00 57.38 80 ILE A N 1
ATOM 667 C CA . ILE A 1 80 ? -14.973 8.267 24.727 1.00 57.38 80 ILE A CA 1
ATOM 668 C C . ILE A 1 80 ? -16.371 8.107 25.351 1.00 57.38 80 ILE A C 1
ATOM 670 O O . ILE A 1 80 ? -17.167 9.042 25.314 1.00 57.38 80 ILE A O 1
ATOM 674 N N . ASN A 1 81 ? -16.663 6.958 25.973 1.00 57.06 81 ASN A N 1
ATOM 675 C CA . ASN A 1 81 ? -17.925 6.744 26.686 1.00 57.06 81 ASN A CA 1
ATOM 676 C C . ASN A 1 81 ? -18.063 7.599 27.947 1.00 57.06 81 ASN A C 1
ATOM 678 O O . ASN A 1 81 ? -19.146 8.121 28.190 1.00 57.06 81 ASN A O 1
ATOM 682 N N . ARG A 1 82 ? -16.985 7.794 28.717 1.00 59.84 82 ARG A N 1
ATOM 683 C CA . ARG A 1 82 ? -17.003 8.693 29.882 1.00 59.84 82 ARG A CA 1
ATOM 684 C C . ARG A 1 82 ? -17.246 10.146 29.494 1.00 59.84 82 ARG A C 1
ATOM 686 O O . ARG A 1 82 ? -17.918 10.849 30.237 1.00 59.84 82 ARG A O 1
ATOM 693 N N . GLU A 1 83 ? -16.723 10.594 28.354 1.00 57.03 83 GLU A N 1
ATOM 694 C CA . GLU A 1 83 ? -16.946 11.967 27.888 1.00 57.03 83 GLU A CA 1
ATOM 695 C C . GLU A 1 83 ? -18.384 12.168 27.380 1.00 57.03 83 GLU A C 1
ATOM 697 O O . GLU A 1 83 ? -18.969 13.222 27.604 1.00 57.03 83 GLU A O 1
ATOM 702 N N . ILE A 1 84 ? -18.992 11.141 26.769 1.00 57.62 84 ILE A N 1
ATOM 703 C CA . ILE A 1 84 ? -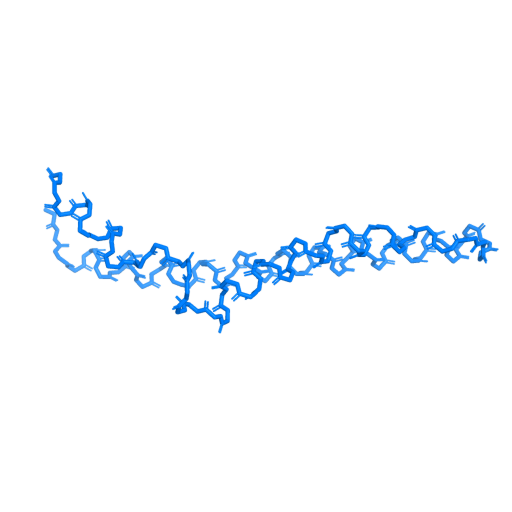20.412 11.160 26.373 1.00 57.62 84 ILE A CA 1
ATOM 704 C C . ILE A 1 84 ? -21.335 11.128 27.598 1.00 57.62 84 ILE A C 1
ATOM 706 O O . ILE A 1 84 ? -22.346 11.816 27.601 1.00 57.62 84 ILE A O 1
ATOM 710 N N . GLU A 1 85 ? -20.991 10.373 28.644 1.00 59.47 85 GLU A N 1
ATOM 711 C CA . GLU A 1 85 ? -21.763 10.302 29.897 1.00 59.47 85 GLU A CA 1
ATOM 712 C C . GLU A 1 85 ? -21.687 11.601 30.723 1.00 59.47 85 GLU A C 1
ATOM 714 O O . GLU A 1 85 ? -22.498 11.828 31.620 1.00 59.47 85 GLU A O 1
ATOM 719 N N . ARG A 1 86 ? -20.717 12.472 30.418 1.00 59.09 86 ARG A N 1
ATOM 720 C CA . ARG A 1 86 ? -20.542 13.776 31.067 1.00 59.09 86 ARG A CA 1
ATOM 721 C C . ARG A 1 86 ? -21.350 14.908 30.411 1.00 59.09 86 ARG A C 1
ATOM 723 O O . ARG A 1 86 ? -21.386 16.000 30.979 1.00 59.09 86 ARG A O 1
ATOM 730 N N . ILE A 1 87 ? -21.960 14.666 29.247 1.00 49.25 87 ILE A N 1
ATOM 731 C CA . ILE A 1 87 ? -22.841 15.599 28.515 1.00 49.25 87 ILE A CA 1
ATOM 732 C C . ILE A 1 87 ? -24.301 15.257 28.815 1.00 49.25 87 ILE A C 1
ATOM 734 O O . ILE A 1 87 ? -25.066 16.207 29.095 1.00 49.25 87 ILE A O 1
#

Mean predicted aligned error: 13.1 Å

pLDDT: mean 70.13, std 14.38, range [44.62, 92.56]

Sequence (87 aa):
MNHVDDIRRFAISRLSLKRAYRHQVINYLWVNALLIVVWALSGFGFFWPIYSLLGWGAALLIQGWKITHPHRHAFSEEEINREIERI

Secondary structure (DSSP, 8-state):
--HHHHHHHHHHHHHHHHHHHHHHHHHHHHHHHHHHHHHHHTTS-S-THHHHHHHHHHHHHHHHHHHH-TTTTS--HHHHHHHHHT-

Foldseek 3Di:
DDPVVVVVVVVVVVVVLVVVLVVLVVVLVVVLVVLVVVCVVVPVPPSVSVCVCVVVVVVNVVVVCCVVPVDDDDCPVVNVVVVVVVD